Protein AF-E4QDR2-F1 (afdb_monomer)

Nearest PDB structures (foldseek):
  9br7-assembly1_A  TM=3.757E-01  e=4.657E+00  Homo sapiens
  1aih-assembly2_C  TM=3.041E-01  e=6.072E+00  Hpunavirus HP1

Foldseek 3Di:
DDPPPPPPPDFAWDKDADPVVRDIDIDGLVCLLVDQFDADPPPRHTDDNVVSVVSNVVSVVVVVVQVVQVVVPPPVDGDDDHPDDDPPDDDDPDDDPDDDDPPPDDD

Mean predicted aligned error: 12.82 Å

Secondary structure (DSSP, 8-state):
------TTTT--EEEEE-TTT--EEEEEGGGGGG-S--B-TTT-PBPPHHHHHHHHHHHHHHHHHHHHHHHHGGGS----------SS----S---TT---------

Radius of gyration: 18.62 Å; Cα contacts (8 Å, |Δi|>4): 71; chains: 1; bounding box: 35×29×58 Å

Sequence (107 aa):
MSNNLDPDIFKTYIRFNCFVCDQSFNVELKNLPHKDSLSCPNCGQPMDNKAFQNIKDAAKLINEAIELLDKGNEYDKGWNFYLHWDKANPLPKKPDPYRIFYEKSLD

Organism: Caldicellulosiruptor hydrothermalis (strain DSM 18901 / VKM B-2411 / 108) (NCBI:txid632292)

Solvent-accessible surface area (backbone atoms only — not comparable to full-atom values): 7315 Å² total; per-residue (Å²): 131,82,82,78,72,65,92,71,81,77,80,55,62,48,78,46,74,38,89,88,77,74,48,70,49,76,43,53,39,86,55,44,65,78,50,94,74,56,52,41,90,86,78,59,54,69,57,58,67,69,63,50,49,54,53,26,54,50,37,46,55,51,51,54,50,51,56,52,34,62,68,48,43,85,69,87,72,58,73,83,85,76,88,80,86,69,95,85,66,80,77,80,90,69,88,76,94,75,81,78,81,81,84,74,80,84,130

pLDDT: mean 71.08, std 22.03, range [35.16, 97.06]

Structure (mmCIF, N/CA/C/O backbone):
data_AF-E4QDR2-F1
#
_entry.id   AF-E4QDR2-F1
#
loop_
_atom_site.group_PDB
_atom_site.id
_atom_site.type_symbol
_atom_site.label_atom_id
_atom_site.label_alt_id
_atom_site.label_comp_id
_atom_site.label_asym_id
_atom_site.label_entity_id
_atom_site.label_seq_id
_atom_site.pdbx_PDB_ins_code
_atom_site.Cartn_x
_atom_site.Cartn_y
_atom_site.Cartn_z
_atom_site.occupancy
_atom_site.B_iso_or_equiv
_atom_site.auth_seq_id
_atom_site.auth_comp_id
_atom_site.auth_asym_id
_atom_site.auth_atom_id
_atom_site.pdbx_PDB_model_num
ATOM 1 N N . MET A 1 1 ? -2.821 6.215 -37.116 1.00 36.03 1 MET A N 1
ATOM 2 C CA . MET A 1 1 ? -3.898 5.917 -36.153 1.00 36.03 1 MET A CA 1
ATOM 3 C C . MET A 1 1 ? -3.231 5.804 -34.799 1.00 36.03 1 MET A C 1
ATOM 5 O O . MET A 1 1 ? -2.468 4.871 -34.597 1.00 36.03 1 MET A O 1
ATOM 9 N N . SER A 1 2 ? -3.373 6.828 -33.959 1.00 35.16 2 SER A N 1
ATOM 10 C CA . SER A 1 2 ? -2.774 6.841 -32.625 1.00 35.16 2 SER A CA 1
ATOM 11 C C . SE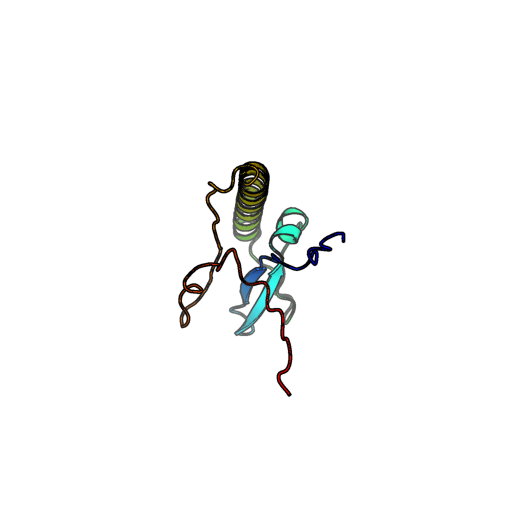R A 1 2 ? -3.484 5.795 -31.775 1.00 35.16 2 SER A C 1
ATOM 13 O O . SER A 1 2 ? -4.689 5.905 -31.556 1.00 35.16 2 SER A O 1
ATOM 15 N N . ASN A 1 3 ? -2.753 4.769 -31.346 1.00 36.09 3 ASN A N 1
ATOM 16 C CA . ASN A 1 3 ? -3.227 3.833 -30.338 1.00 36.09 3 ASN A CA 1
ATOM 17 C C . ASN A 1 3 ? -3.362 4.617 -29.030 1.00 36.09 3 ASN A C 1
ATOM 19 O O . ASN A 1 3 ? -2.390 4.786 -28.299 1.00 36.09 3 ASN A O 1
ATOM 23 N N . ASN A 1 4 ? -4.556 5.152 -28.776 1.00 37.47 4 ASN A N 1
ATOM 24 C CA . ASN A 1 4 ? -4.938 5.637 -27.458 1.00 37.47 4 ASN A CA 1
ATOM 25 C C . ASN A 1 4 ? -5.060 4.406 -26.559 1.00 37.47 4 ASN A C 1
ATOM 27 O O . ASN A 1 4 ? -6.134 3.824 -26.432 1.00 37.47 4 ASN A O 1
ATOM 31 N N . LEU A 1 5 ? -3.925 3.968 -26.014 1.00 39.94 5 LEU A N 1
ATOM 32 C CA . LEU A 1 5 ? -3.901 3.061 -24.879 1.00 39.94 5 LEU A CA 1
ATOM 33 C C . LEU A 1 5 ? -4.662 3.759 -23.754 1.00 39.94 5 LEU A C 1
ATOM 35 O O . LEU A 1 5 ? -4.296 4.857 -23.334 1.00 39.94 5 LEU A O 1
ATOM 39 N N . ASP A 1 6 ? -5.767 3.148 -23.348 1.00 37.34 6 ASP A N 1
ATOM 40 C CA . ASP A 1 6 ? -6.601 3.616 -22.254 1.00 37.34 6 ASP A CA 1
ATOM 41 C C . ASP A 1 6 ? -5.717 3.763 -20.995 1.00 37.34 6 ASP A C 1
ATOM 43 O O . ASP A 1 6 ? -5.064 2.791 -20.597 1.00 37.34 6 ASP A O 1
ATOM 47 N N . PRO A 1 7 ? -5.612 4.952 -20.375 1.00 46.06 7 PRO A N 1
ATOM 48 C CA . PRO A 1 7 ? -4.741 5.175 -19.216 1.00 46.06 7 PRO A CA 1
ATOM 49 C C . PRO A 1 7 ? -5.117 4.331 -17.983 1.00 46.06 7 PRO A C 1
ATOM 51 O O . PRO A 1 7 ? -4.386 4.326 -16.993 1.00 46.06 7 PRO A O 1
ATOM 54 N N . ASP A 1 8 ? -6.231 3.597 -18.038 1.00 44.97 8 ASP A N 1
ATOM 55 C CA . ASP A 1 8 ? -6.732 2.736 -16.969 1.00 44.97 8 ASP A CA 1
ATOM 56 C C . ASP A 1 8 ? -6.157 1.303 -16.951 1.00 44.97 8 ASP A C 1
ATOM 58 O O . ASP A 1 8 ? -6.483 0.536 -16.042 1.00 44.97 8 ASP A O 1
ATOM 62 N N . ILE A 1 9 ? -5.279 0.928 -17.891 1.00 48.00 9 ILE A N 1
ATOM 63 C CA . ILE A 1 9 ? -4.882 -0.479 -18.111 1.00 48.00 9 ILE A CA 1
ATOM 64 C C . ILE A 1 9 ? -4.115 -1.127 -16.932 1.00 48.00 9 ILE A C 1
ATOM 66 O O . ILE A 1 9 ? -4.142 -2.351 -16.812 1.00 48.00 9 ILE A O 1
ATOM 70 N N . PHE A 1 10 ? -3.534 -0.376 -15.986 1.00 55.19 10 PHE A N 1
ATOM 71 C CA . PHE A 1 10 ? -2.867 -0.976 -14.813 1.00 55.19 10 PHE A CA 1
ATOM 72 C C . PHE A 1 10 ? -3.110 -0.223 -13.497 1.00 55.19 10 PHE A C 1
ATOM 74 O O . PHE A 1 10 ? -2.181 0.236 -12.830 1.00 55.19 10 PHE A O 1
ATOM 81 N N . LYS A 1 11 ? -4.371 -0.117 -13.063 1.00 68.12 11 LYS A N 1
ATOM 82 C CA . LYS A 1 11 ? -4.660 0.307 -11.682 1.00 68.12 11 LYS A CA 1
ATOM 83 C C . LYS A 1 11 ? -4.362 -0.828 -10.698 1.00 68.12 11 LYS A C 1
ATOM 85 O O . LYS A 1 11 ? -5.109 -1.799 -10.599 1.00 68.12 11 LYS A O 1
ATOM 90 N N . THR A 1 12 ? -3.275 -0.684 -9.941 1.00 77.38 12 THR A N 1
ATOM 91 C CA . THR A 1 12 ? -2.913 -1.605 -8.852 1.00 77.38 12 THR A CA 1
ATOM 92 C C . THR A 1 12 ? -3.572 -1.167 -7.546 1.00 77.38 12 THR A C 1
ATOM 94 O O . THR A 1 12 ? -3.456 -0.010 -7.140 1.00 77.38 12 THR A O 1
ATOM 97 N N . TYR A 1 13 ? -4.239 -2.094 -6.857 1.00 83.50 13 TYR A N 1
ATOM 98 C CA . TYR A 1 13 ? -4.934 -1.839 -5.593 1.00 83.50 13 TYR A CA 1
ATOM 99 C C . TYR A 1 13 ? -4.378 -2.704 -4.460 1.00 83.50 13 TYR A C 1
ATOM 101 O O . TYR A 1 13 ? -4.096 -3.883 -4.654 1.00 83.50 13 TYR A O 1
ATOM 109 N N . ILE A 1 14 ? -4.297 -2.136 -3.255 1.00 86.38 14 ILE A N 1
ATOM 110 C CA . ILE A 1 14 ? -4.100 -2.884 -2.010 1.00 86.38 14 ILE A CA 1
ATOM 111 C C . ILE A 1 14 ? -5.452 -3.047 -1.316 1.00 86.38 14 ILE A C 1
ATOM 113 O O . ILE A 1 14 ? -6.162 -2.064 -1.082 1.00 86.38 14 ILE A O 1
ATOM 117 N N . ARG A 1 15 ? -5.793 -4.290 -0.963 1.00 87.44 15 ARG A N 1
ATOM 118 C CA . ARG A 1 15 ? -6.992 -4.622 -0.189 1.00 87.44 15 ARG A CA 1
ATOM 119 C C . ARG A 1 15 ? -6.681 -4.637 1.303 1.00 87.44 15 ARG A C 1
ATOM 121 O O . ARG A 1 15 ? -5.773 -5.331 1.749 1.00 87.44 15 ARG A O 1
ATOM 128 N N . PHE A 1 16 ? -7.496 -3.931 2.074 1.00 88.25 16 PHE A N 1
ATOM 129 C CA . PHE A 1 16 ? -7.455 -3.897 3.530 1.00 88.25 16 PHE A CA 1
ATOM 130 C C . PHE A 1 16 ? -8.695 -4.578 4.100 1.00 88.25 16 PHE A C 1
ATOM 132 O O . PHE A 1 16 ? -9.788 -4.433 3.554 1.00 88.25 16 PHE A O 1
ATOM 139 N N . ASN A 1 17 ? -8.530 -5.290 5.215 1.00 91.62 17 ASN A N 1
ATOM 140 C CA . ASN A 1 17 ? -9.627 -5.877 5.982 1.00 91.62 17 ASN A CA 1
ATOM 141 C C . ASN A 1 17 ? -9.644 -5.240 7.371 1.00 91.62 17 ASN A C 1
ATOM 143 O O . ASN A 1 17 ? -8.623 -5.243 8.060 1.00 91.62 17 ASN A O 1
ATOM 147 N N . CYS A 1 18 ? -10.781 -4.679 7.776 1.00 87.25 18 CYS A N 1
ATOM 148 C CA . CYS A 1 18 ? -10.942 -4.125 9.113 1.00 87.25 18 CYS A CA 1
ATOM 149 C C . CYS A 1 18 ? -11.514 -5.187 10.052 1.00 87.25 18 CYS A C 1
ATOM 151 O O . CYS A 1 18 ? -12.646 -5.609 9.864 1.00 87.25 18 CYS A O 1
ATOM 153 N N . PHE A 1 19 ? -10.775 -5.560 11.096 1.00 88.00 19 PHE A N 1
ATOM 154 C CA . PHE A 1 19 ? -11.231 -6.539 12.095 1.00 88.00 19 PHE A CA 1
ATOM 155 C C . PHE A 1 19 ? -12.285 -6.002 13.077 1.00 88.00 19 PHE A C 1
ATOM 157 O O . PHE A 1 19 ? -12.792 -6.756 13.896 1.00 88.00 19 PHE A O 1
ATOM 164 N N . VAL A 1 20 ? -12.587 -4.699 13.044 1.00 91.12 20 VAL A N 1
ATOM 165 C CA . VAL A 1 20 ? -13.597 -4.096 13.933 1.00 91.12 20 VAL A CA 1
ATOM 166 C C . VAL A 1 20 ? -15.000 -4.198 13.339 1.00 91.12 20 VAL A C 1
ATOM 168 O O . VAL A 1 20 ? -15.956 -4.415 14.072 1.00 91.12 20 VAL A O 1
ATOM 171 N N . CYS A 1 21 ? -15.138 -4.021 12.023 1.00 90.81 21 CYS A N 1
ATOM 172 C CA . CYS A 1 21 ? -16.436 -4.053 11.337 1.00 90.81 21 CYS A CA 1
ATOM 173 C C . CYS A 1 21 ? -16.546 -5.155 10.274 1.00 90.81 21 CYS A C 1
ATOM 175 O O . CYS A 1 21 ? -17.538 -5.200 9.548 1.00 90.81 21 CYS A O 1
ATOM 177 N N . ASP A 1 22 ? -15.513 -5.992 10.143 1.00 89.62 22 ASP A N 1
ATOM 178 C CA . ASP A 1 22 ? -15.383 -7.086 9.172 1.00 89.62 22 ASP A CA 1
ATOM 179 C C . ASP A 1 22 ? -15.555 -6.685 7.699 1.00 89.62 22 ASP A C 1
ATOM 181 O O . ASP A 1 22 ? -15.720 -7.526 6.816 1.00 89.62 22 ASP A O 1
ATOM 185 N N . GLN A 1 23 ? -15.467 -5.388 7.400 1.00 86.00 23 GLN A N 1
ATOM 186 C CA . GLN A 1 23 ? -15.539 -4.881 6.036 1.00 86.00 23 GLN A CA 1
ATOM 187 C C . GLN A 1 23 ? -14.153 -4.810 5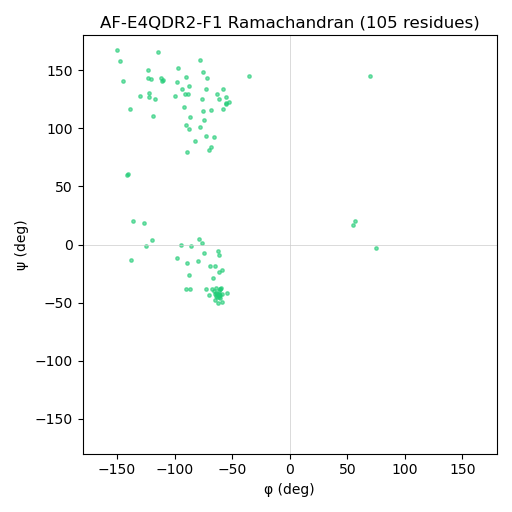.390 1.00 86.00 23 GLN A C 1
ATOM 189 O O . GLN A 1 23 ? -13.156 -4.430 6.018 1.00 86.00 23 GLN A O 1
ATOM 194 N N . SER A 1 24 ? -14.110 -5.102 4.091 1.00 89.50 24 SER A N 1
ATOM 195 C CA . SER A 1 24 ? -12.939 -4.871 3.246 1.00 89.50 24 SER A CA 1
ATOM 196 C C . SER A 1 24 ? -13.059 -3.560 2.475 1.00 89.50 24 SER A C 1
ATOM 198 O O . SER A 1 24 ? -14.155 -3.143 2.110 1.00 89.50 24 SER A O 1
ATOM 200 N N . PHE A 1 25 ? -11.926 -2.950 2.145 1.00 88.50 25 PHE A N 1
ATOM 201 C CA . PHE A 1 25 ? -11.869 -1.832 1.205 1.00 88.50 25 PHE A CA 1
ATOM 2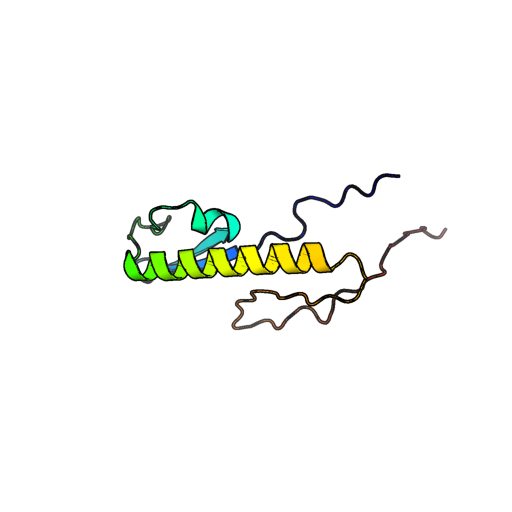02 C C . PHE A 1 25 ? -10.552 -1.842 0.426 1.00 88.50 25 PHE A C 1
ATOM 204 O O . PHE A 1 25 ? -9.564 -2.427 0.868 1.00 88.50 25 PHE A O 1
ATOM 211 N N . ASN A 1 26 ? -10.544 -1.197 -0.739 1.00 88.31 26 ASN A N 1
ATOM 212 C CA . ASN A 1 26 ? -9.375 -1.113 -1.607 1.00 88.31 26 ASN A CA 1
ATOM 213 C C . ASN A 1 26 ? -8.829 0.313 -1.617 1.00 88.31 26 ASN A C 1
ATOM 215 O O . ASN A 1 26 ? -9.593 1.277 -1.653 1.00 88.31 26 ASN A O 1
ATOM 219 N N . VAL A 1 27 ? -7.507 0.444 -1.634 1.00 89.12 27 VAL A N 1
ATOM 220 C CA . VAL A 1 27 ? -6.822 1.715 -1.879 1.00 89.12 27 VAL A CA 1
ATOM 221 C C . VAL A 1 27 ? -5.910 1.524 -3.075 1.00 89.12 27 VAL A C 1
ATOM 223 O O . VAL A 1 27 ? -5.156 0.557 -3.138 1.00 89.12 27 VAL A O 1
ATOM 226 N N . GLU A 1 28 ? -5.989 2.436 -4.036 1.00 87.81 28 GLU A N 1
ATOM 227 C CA . GLU A 1 28 ? -5.070 2.434 -5.168 1.00 87.81 28 GLU A CA 1
ATOM 228 C C . GLU A 1 28 ? -3.638 2.659 -4.665 1.00 87.81 28 GLU A C 1
ATOM 230 O O . GLU A 1 28 ? -3.375 3.591 -3.898 1.00 87.81 28 GLU A O 1
ATOM 235 N N . LEU A 1 29 ? -2.719 1.796 -5.092 1.00 87.62 29 LEU A N 1
ATOM 236 C CA . LEU A 1 29 ? -1.338 1.743 -4.623 1.00 87.62 29 LEU A CA 1
ATOM 237 C C . LEU A 1 29 ? -0.633 3.101 -4.753 1.00 87.62 29 LEU A C 1
ATOM 239 O O . LEU A 1 29 ? 0.036 3.544 -3.820 1.00 87.62 29 LEU A O 1
ATOM 243 N N . LYS A 1 30 ? -0.848 3.798 -5.876 1.00 86.12 30 LYS A N 1
ATOM 244 C CA . LYS A 1 30 ? -0.252 5.113 -6.159 1.00 86.12 30 LYS A CA 1
ATOM 245 C C . LYS A 1 30 ? -0.659 6.198 -5.156 1.00 86.12 30 LYS A C 1
ATOM 247 O O . LYS A 1 30 ? 0.073 7.155 -4.955 1.00 86.12 30 LYS A O 1
ATOM 252 N N . ASN A 1 31 ? -1.803 6.037 -4.487 1.00 90.50 31 ASN A N 1
ATOM 253 C CA . ASN A 1 31 ? -2.328 7.032 -3.552 1.00 90.50 31 ASN A CA 1
ATOM 254 C C . ASN A 1 31 ? -1.819 6.823 -2.116 1.00 90.50 31 ASN A C 1
ATOM 256 O O . ASN A 1 31 ? -1.945 7.728 -1.292 1.00 90.50 31 ASN A O 1
ATOM 260 N N . LEU A 1 32 ? -1.261 5.650 -1.788 1.00 91.94 32 LEU A N 1
ATOM 261 C CA . LEU A 1 32 ? -0.776 5.345 -0.435 1.00 91.94 32 LEU A CA 1
ATOM 262 C C . LEU A 1 32 ? 0.400 6.238 0.006 1.00 91.94 32 LEU A C 1
ATOM 264 O O . LEU A 1 32 ? 0.327 6.766 1.117 1.00 91.94 32 LEU A O 1
ATOM 268 N N . PRO A 1 33 ? 1.429 6.503 -0.830 1.00 92.94 33 PRO A N 1
ATOM 269 C CA . PRO A 1 33 ? 2.524 7.414 -0.477 1.00 92.94 33 PRO A CA 1
ATOM 270 C C . PRO A 1 33 ? 2.092 8.850 -0.144 1.00 92.94 33 PRO A C 1
ATOM 272 O O . PRO A 1 33 ? 2.815 9.561 0.552 1.00 92.94 33 PRO A O 1
ATOM 275 N N . HIS A 1 34 ? 0.916 9.283 -0.599 1.00 92.12 34 HIS A N 1
ATOM 276 C CA . HIS A 1 34 ? 0.410 10.643 -0.388 1.00 92.12 34 HIS A CA 1
ATOM 277 C C . HIS A 1 34 ? -0.504 10.782 0.836 1.00 92.12 34 HIS A C 1
ATOM 279 O O . HIS A 1 34 ? -1.001 11.869 1.111 1.00 92.12 34 HIS A O 1
ATOM 285 N N . LYS A 1 35 ? -0.753 9.691 1.566 1.00 93.00 35 LYS A N 1
ATOM 286 C CA . LYS A 1 35 ? -1.592 9.694 2.766 1.00 93.00 35 LYS A CA 1
ATOM 287 C C . LYS A 1 35 ? -0.738 9.784 4.028 1.00 93.00 35 LYS A C 1
ATOM 289 O O . LYS A 1 35 ? 0.291 9.117 4.130 1.00 93.00 35 LYS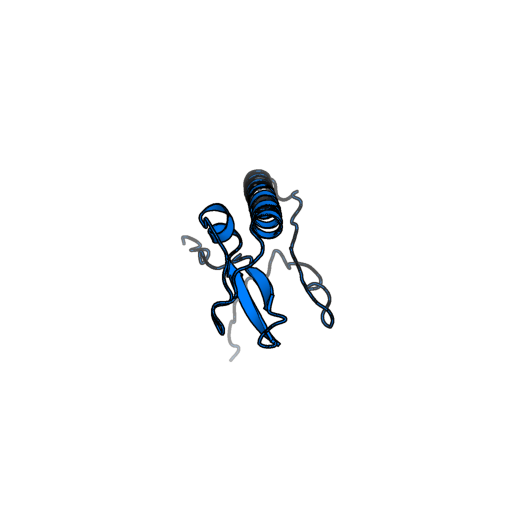 A O 1
ATOM 294 N N . ASP A 1 36 ? -1.196 10.563 5.003 1.00 93.69 36 ASP A N 1
ATOM 295 C CA . ASP A 1 36 ? -0.552 10.672 6.323 1.00 93.69 36 ASP A CA 1
ATOM 296 C C . ASP A 1 36 ? -1.053 9.612 7.307 1.00 93.69 36 ASP A C 1
ATOM 298 O O . ASP A 1 36 ? -0.338 9.208 8.217 1.00 93.69 36 ASP A O 1
ATOM 302 N N . SER A 1 37 ? -2.277 9.125 7.103 1.00 95.19 37 SER A N 1
ATOM 303 C CA . SER A 1 37 ? -2.891 8.071 7.907 1.00 95.19 37 SER A CA 1
ATOM 304 C C . SER A 1 37 ? -3.872 7.244 7.077 1.00 95.19 37 SER A C 1
ATOM 306 O O . SER A 1 37 ? -4.259 7.619 5.961 1.00 95.19 37 SER A O 1
ATOM 308 N N . LEU A 1 38 ? -4.289 6.110 7.638 1.00 95.06 38 LEU A N 1
ATOM 309 C CA . LEU A 1 38 ? -5.338 5.269 7.083 1.00 95.06 38 LEU A CA 1
ATOM 310 C C . LEU A 1 38 ? -6.359 4.937 8.167 1.00 95.06 38 LEU A C 1
ATOM 312 O O . LEU A 1 38 ? -6.005 4.408 9.216 1.00 95.06 38 LEU A O 1
ATOM 316 N N . SER A 1 39 ? -7.630 5.188 7.872 1.00 96.69 39 SER A N 1
ATOM 317 C CA . SER A 1 39 ? -8.758 4.777 8.708 1.00 96.69 39 SER A CA 1
ATOM 318 C C . SER A 1 39 ? -9.711 3.918 7.892 1.00 96.69 39 SER A C 1
ATOM 320 O O . SER A 1 39 ? -9.831 4.094 6.676 1.00 96.69 39 SER A O 1
ATOM 322 N N . CYS A 1 40 ? -10.404 2.990 8.552 1.00 94.12 40 CYS A N 1
ATOM 323 C CA . CYS A 1 40 ? -11.460 2.225 7.905 1.00 94.12 40 CYS A CA 1
ATOM 324 C C . CYS A 1 40 ? -12.565 3.184 7.424 1.00 94.12 40 CYS A C 1
ATOM 326 O O . CYS A 1 40 ? -13.120 3.911 8.250 1.00 94.12 40 CYS A O 1
ATOM 328 N N . PRO A 1 41 ? -12.948 3.167 6.136 1.00 95.62 41 PRO A N 1
ATOM 329 C CA . PRO A 1 41 ? -13.994 4.051 5.625 1.00 95.62 41 PRO A CA 1
ATOM 330 C C . PRO A 1 41 ? -15.390 3.690 6.156 1.00 95.62 41 PRO A C 1
ATOM 332 O O . PRO A 1 41 ? -16.290 4.517 6.101 1.00 95.62 41 PRO A O 1
ATOM 335 N N . ASN A 1 42 ? -15.569 2.469 6.676 1.00 95.25 42 ASN A N 1
ATOM 336 C CA . ASN A 1 42 ? -16.866 1.975 7.139 1.00 95.25 42 ASN A CA 1
ATOM 337 C C . ASN A 1 42 ? -17.137 2.280 8.620 1.00 95.25 42 ASN A C 1
ATOM 339 O O . ASN A 1 42 ? -18.270 2.572 8.978 1.00 95.25 42 ASN A O 1
ATOM 343 N N . CYS A 1 43 ? -16.123 2.200 9.490 1.00 95.62 43 CYS A N 1
ATOM 344 C CA . CYS A 1 43 ? -16.297 2.401 10.938 1.00 95.62 43 CYS A CA 1
ATOM 345 C C . CYS A 1 43 ? -15.386 3.479 11.545 1.00 95.62 43 CYS A C 1
ATOM 347 O O . CYS A 1 43 ? -15.447 3.718 12.746 1.00 95.62 43 CYS A O 1
ATOM 349 N N . GLY A 1 44 ? -14.514 4.107 10.751 1.00 97.06 44 GLY A N 1
ATOM 350 C CA . GLY A 1 44 ? -13.605 5.158 11.211 1.00 97.06 44 GLY A CA 1
ATOM 351 C C . GLY A 1 44 ? -12.409 4.673 12.033 1.00 97.06 44 GLY A C 1
ATOM 352 O O . GLY A 1 44 ? -11.556 5.492 12.365 1.00 97.06 44 GLY A O 1
ATOM 353 N N . GLN A 1 45 ? -12.305 3.370 12.327 1.00 96.81 45 GLN A N 1
ATOM 354 C CA . GLN A 1 45 ? -11.196 2.813 13.104 1.00 96.81 45 GLN A CA 1
ATOM 355 C C . GLN A 1 45 ? -9.845 3.177 12.459 1.00 96.81 45 GLN A C 1
ATOM 357 O O . GLN A 1 45 ? -9.613 2.786 11.307 1.00 96.81 45 GLN A O 1
ATOM 362 N N . PRO A 1 46 ? -8.946 3.882 13.173 1.00 96.69 46 PRO A N 1
ATOM 363 C CA . PRO A 1 46 ? -7.623 4.196 12.653 1.00 96.69 46 PRO A CA 1
ATOM 364 C C . PRO A 1 46 ? -6.740 2.945 12.613 1.00 96.69 46 PRO A C 1
ATOM 366 O O . PRO A 1 46 ? -6.796 2.090 13.503 1.00 96.69 46 PRO A O 1
ATOM 369 N N . MET A 1 47 ? -5.911 2.850 11.576 1.00 94.62 47 MET A N 1
ATOM 370 C CA . MET A 1 47 ? -4.800 1.906 11.512 1.00 94.62 47 MET A CA 1
ATOM 371 C C . MET A 1 47 ? -3.651 2.392 12.402 1.00 94.62 47 MET A C 1
ATOM 373 O O . MET A 1 47 ? -3.434 3.592 12.549 1.00 94.62 47 MET A O 1
ATOM 377 N N . ASP A 1 48 ? -2.892 1.454 12.969 1.00 95.25 48 ASP A N 1
ATOM 378 C CA . ASP A 1 48 ? -1.657 1.773 13.684 1.00 95.25 48 ASP A CA 1
ATOM 379 C C . ASP A 1 48 ? -0.657 2.520 12.782 1.00 95.25 48 ASP A C 1
ATOM 381 O O . ASP A 1 48 ? -0.392 2.109 11.649 1.00 95.25 48 ASP A O 1
ATOM 385 N N . ASN A 1 49 ? -0.069 3.600 13.302 1.00 93.31 49 ASN A N 1
ATOM 386 C CA . ASN A 1 49 ? 0.808 4.482 12.530 1.00 93.31 49 ASN A CA 1
ATOM 387 C C . ASN A 1 49 ? 2.080 3.776 12.051 1.00 93.31 49 ASN A C 1
ATOM 389 O O . ASN A 1 49 ? 2.534 4.023 10.935 1.00 93.31 49 ASN A O 1
ATOM 393 N N . LYS A 1 50 ? 2.659 2.886 12.866 1.00 94.75 50 LYS A N 1
ATOM 394 C CA . LYS A 1 50 ? 3.880 2.161 12.497 1.00 94.75 50 LYS A CA 1
ATOM 395 C C . LYS A 1 50 ? 3.584 1.141 11.400 1.00 94.75 50 LYS A C 1
ATOM 397 O O . LYS A 1 50 ? 4.338 1.041 10.433 1.00 94.75 50 LYS A O 1
ATOM 402 N N . ALA A 1 51 ? 2.474 0.416 11.524 1.00 91.75 51 ALA A N 1
ATOM 403 C CA . ALA A 1 51 ? 2.003 -0.491 10.484 1.00 91.75 51 ALA A CA 1
ATOM 404 C C . ALA A 1 5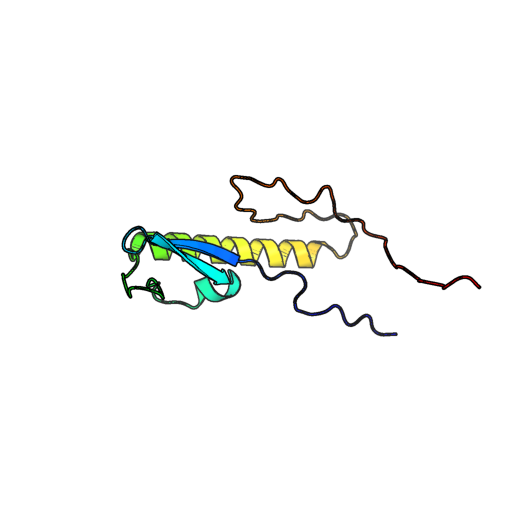1 ? 1.716 0.261 9.176 1.00 91.75 51 ALA A C 1
ATOM 406 O O . ALA A 1 51 ? 2.169 -0.165 8.113 1.00 91.75 51 ALA A O 1
ATOM 407 N N . PHE A 1 52 ? 1.025 1.402 9.252 1.00 95.06 52 PHE A N 1
ATOM 408 C CA . PHE A 1 52 ? 0.718 2.210 8.078 1.00 95.06 52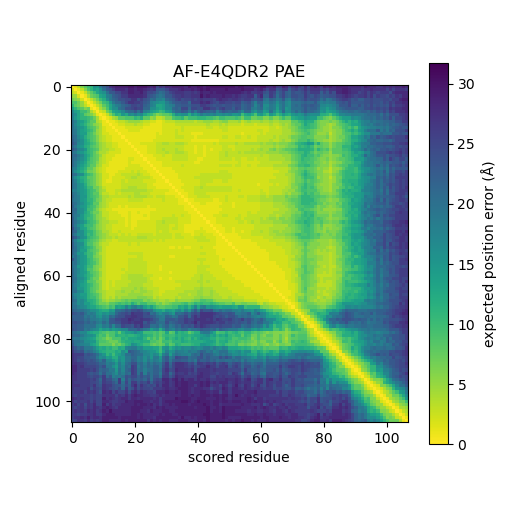 PHE A CA 1
ATOM 409 C C . PHE A 1 52 ? 1.981 2.763 7.403 1.00 95.06 52 PHE A C 1
ATOM 411 O O . PHE A 1 52 ? 2.094 2.676 6.181 1.00 95.06 52 PHE A O 1
ATOM 418 N N . GLN A 1 53 ? 2.961 3.246 8.173 1.00 95.81 53 GLN A N 1
ATOM 419 C CA . GLN A 1 53 ? 4.229 3.734 7.627 1.00 95.81 53 GLN A CA 1
ATOM 420 C C . GLN A 1 53 ? 4.983 2.637 6.860 1.00 95.81 53 GLN A C 1
ATOM 422 O O . GLN A 1 53 ? 5.419 2.873 5.738 1.00 95.81 53 GLN A O 1
ATOM 427 N N . ASN A 1 54 ? 5.051 1.413 7.392 1.00 95.50 54 ASN A N 1
ATOM 428 C CA . ASN A 1 54 ? 5.684 0.295 6.683 1.00 95.50 54 ASN A CA 1
ATOM 429 C C . ASN A 1 54 ? 4.978 -0.030 5.353 1.00 95.50 54 ASN A C 1
ATOM 431 O O . ASN A 1 54 ? 5.630 -0.316 4.350 1.00 95.50 54 ASN A O 1
ATOM 435 N N . ILE A 1 55 ? 3.641 0.017 5.332 1.00 93.12 55 ILE A N 1
ATOM 436 C CA . ILE A 1 55 ? 2.848 -0.205 4.112 1.00 93.12 55 ILE A CA 1
ATOM 437 C C . ILE A 1 55 ? 3.098 0.917 3.099 1.00 93.12 55 ILE A C 1
ATOM 439 O O . ILE A 1 55 ? 3.215 0.655 1.902 1.00 93.12 55 ILE A O 1
ATOM 443 N N . LYS A 1 56 ? 3.207 2.159 3.574 1.00 94.31 56 LYS A N 1
ATOM 444 C CA . LYS A 1 56 ? 3.511 3.340 2.764 1.00 94.31 56 LYS A CA 1
ATOM 445 C C . LYS A 1 56 ? 4.894 3.241 2.114 1.00 94.31 56 LYS A C 1
ATOM 447 O O . LYS A 1 56 ? 5.015 3.480 0.913 1.00 94.31 56 LYS A O 1
ATOM 452 N N . ASP A 1 57 ? 5.904 2.825 2.874 1.00 94.50 57 ASP A N 1
ATOM 453 C CA . ASP A 1 57 ? 7.269 2.631 2.375 1.00 94.50 57 ASP A CA 1
ATOM 454 C C . ASP A 1 57 ? 7.328 1.498 1.339 1.00 94.50 57 ASP A C 1
ATOM 456 O O . ASP A 1 57 ? 7.925 1.657 0.273 1.00 94.50 57 ASP A O 1
ATOM 460 N N . ALA A 1 58 ? 6.630 0.386 1.591 1.00 91.56 58 ALA A N 1
ATOM 461 C CA . ALA A 1 58 ? 6.503 -0.698 0.621 1.00 91.56 58 ALA A CA 1
ATOM 462 C C . ALA A 1 58 ? 5.817 -0.230 -0.672 1.00 91.56 58 ALA A C 1
ATOM 464 O O . ALA A 1 58 ? 6.308 -0.509 -1.764 1.00 91.56 58 ALA A O 1
ATOM 465 N N . ALA A 1 59 ? 4.716 0.521 -0.565 1.00 90.88 59 ALA A N 1
ATOM 466 C CA . ALA A 1 59 ? 4.002 1.051 -1.724 1.00 90.88 59 ALA A CA 1
ATOM 467 C C . ALA A 1 59 ? 4.891 1.958 -2.587 1.00 90.88 59 ALA A C 1
ATOM 469 O O . ALA A 1 59 ? 4.819 1.895 -3.813 1.00 90.88 59 ALA A O 1
ATOM 470 N N . LYS A 1 60 ? 5.765 2.757 -1.962 1.00 91.00 60 LYS A N 1
ATOM 471 C CA . LYS A 1 60 ? 6.747 3.582 -2.671 1.00 91.00 60 LYS A CA 1
ATOM 472 C C . LYS A 1 60 ? 7.734 2.726 -3.472 1.00 91.00 60 LYS A C 1
ATOM 474 O O . LYS A 1 60 ? 7.873 2.951 -4.669 1.00 91.00 60 LYS A O 1
ATOM 479 N N . LEU A 1 61 ? 8.342 1.717 -2.845 1.00 90.62 61 LEU A N 1
ATOM 480 C CA . LEU A 1 61 ? 9.286 0.811 -3.516 1.00 90.62 61 LEU A CA 1
ATOM 481 C C . LEU A 1 61 ? 8.637 0.046 -4.676 1.00 90.62 61 LEU A C 1
ATOM 483 O O . LEU A 1 61 ? 9.250 -0.152 -5.721 1.00 90.62 61 LEU A O 1
ATOM 487 N N 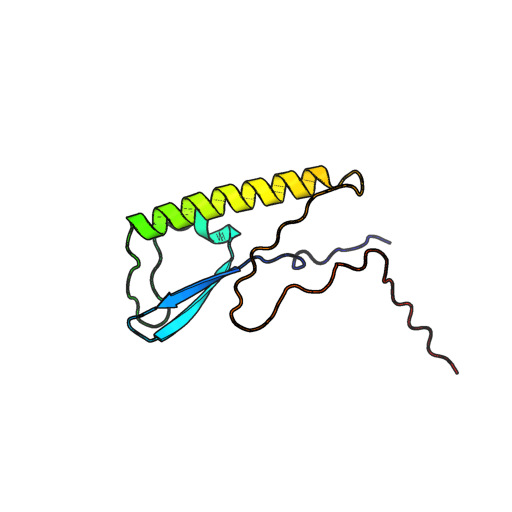. ILE A 1 62 ? 7.384 -0.370 -4.502 1.00 86.44 62 ILE A N 1
ATOM 488 C CA . ILE A 1 62 ? 6.613 -1.043 -5.547 1.00 86.44 62 ILE A CA 1
ATOM 489 C C . ILE A 1 62 ? 6.370 -0.095 -6.727 1.00 86.44 62 ILE A C 1
ATOM 491 O O . ILE A 1 62 ? 6.597 -0.493 -7.865 1.00 86.44 62 ILE A O 1
ATOM 495 N N . ASN A 1 63 ? 5.934 1.146 -6.482 1.00 83.38 63 ASN A N 1
ATOM 496 C CA . ASN A 1 63 ? 5.724 2.125 -7.554 1.00 83.38 63 ASN A CA 1
ATOM 497 C C . ASN A 1 63 ? 7.031 2.424 -8.306 1.00 83.38 63 ASN A C 1
ATOM 499 O O . ASN A 1 63 ? 7.037 2.419 -9.532 1.00 83.38 63 ASN A O 1
ATOM 503 N N . GLU A 1 64 ? 8.143 2.604 -7.588 1.00 85.62 64 GLU A N 1
ATOM 504 C CA . GLU A 1 64 ? 9.470 2.791 -8.192 1.00 85.62 64 GLU A CA 1
ATOM 505 C C . GLU A 1 64 ? 9.864 1.594 -9.072 1.00 85.62 64 GLU A C 1
ATOM 507 O O . GLU A 1 64 ? 10.357 1.773 -10.185 1.00 85.62 64 GLU A O 1
ATOM 512 N N . ALA A 1 65 ? 9.605 0.367 -8.612 1.00 83.31 65 ALA A N 1
ATOM 513 C CA . ALA A 1 65 ? 9.855 -0.833 -9.400 1.00 83.31 65 ALA A CA 1
ATOM 514 C C . ALA A 1 65 ? 8.984 -0.891 -10.666 1.00 83.31 65 ALA A C 1
ATOM 516 O O . ALA A 1 65 ? 9.502 -1.231 -11.726 1.00 83.31 65 ALA A O 1
ATOM 517 N N . ILE A 1 66 ? 7.694 -0.534 -10.583 1.00 79.00 66 ILE A N 1
ATOM 518 C CA . ILE A 1 66 ? 6.797 -0.464 -11.753 1.00 79.00 66 ILE A CA 1
ATOM 519 C C . ILE A 1 66 ? 7.355 0.527 -12.777 1.00 79.00 66 ILE A C 1
ATOM 521 O O . ILE A 1 66 ? 7.538 0.165 -13.935 1.00 79.00 66 ILE A O 1
ATOM 525 N N . GLU A 1 67 ? 7.720 1.738 -12.349 1.00 78.62 67 GLU A N 1
ATOM 526 C CA . GLU A 1 67 ? 8.271 2.756 -13.248 1.00 78.62 67 GLU A CA 1
ATOM 527 C C . GLU A 1 67 ? 9.576 2.316 -13.928 1.00 78.62 67 GLU A C 1
ATOM 529 O O . GLU A 1 67 ? 9.811 2.639 -15.094 1.00 78.62 67 GLU A O 1
ATOM 534 N N . LEU A 1 68 ? 10.452 1.608 -13.208 1.00 79.12 68 LEU A N 1
ATOM 535 C CA . LEU A 1 68 ? 11.703 1.090 -13.766 1.00 79.12 68 LEU A CA 1
ATOM 536 C C . LEU A 1 68 ? 11.456 -0.007 -14.805 1.00 79.12 68 LEU A C 1
ATOM 538 O O . LEU A 1 68 ? 12.156 -0.057 -15.817 1.00 79.12 68 LEU A O 1
ATOM 542 N N . LEU A 1 69 ? 10.468 -0.870 -14.571 1.00 74.62 69 LEU A N 1
ATOM 543 C CA . LEU A 1 69 ? 10.109 -1.941 -15.497 1.00 74.62 69 LEU A CA 1
ATOM 544 C C . LEU A 1 69 ? 9.393 -1.402 -16.739 1.00 74.62 69 LEU A C 1
ATOM 546 O O . LEU A 1 69 ? 9.717 -1.828 -17.845 1.00 74.62 69 LEU A O 1
ATOM 550 N N . ASP A 1 70 ? 8.526 -0.400 -16.584 1.00 70.31 70 ASP A N 1
ATOM 551 C CA . ASP A 1 70 ? 7.891 0.291 -17.711 1.00 70.31 70 ASP A CA 1
ATOM 552 C C . ASP A 1 70 ? 8.932 0.973 -18.608 1.00 70.31 70 ASP A C 1
ATOM 554 O O . ASP A 1 70 ? 8.882 0.839 -19.830 1.00 70.31 70 ASP A O 1
ATOM 558 N N . LYS A 1 71 ? 9.937 1.636 -18.016 1.00 64.81 71 LYS A N 1
ATOM 559 C CA . LYS A 1 71 ? 11.063 2.232 -18.762 1.00 64.81 71 LYS A CA 1
ATOM 560 C C . LYS A 1 71 ? 11.963 1.178 -19.421 1.00 64.81 71 LYS A C 1
ATOM 562 O O . LYS A 1 71 ? 12.580 1.460 -20.442 1.00 64.81 71 LYS A O 1
ATOM 567 N N . GLY A 1 72 ? 12.051 -0.026 -18.852 1.00 56.56 72 GLY A N 1
ATOM 568 C CA . GLY A 1 72 ? 12.833 -1.145 -19.392 1.00 56.56 72 GLY A CA 1
ATOM 569 C C . GLY A 1 72 ? 12.154 -1.911 -20.536 1.00 56.56 72 GLY A C 1
ATOM 570 O O . GLY A 1 72 ? 12.824 -2.660 -21.248 1.00 56.56 72 GLY A O 1
ATOM 571 N N . ASN A 1 73 ? 10.849 -1.714 -20.745 1.00 52.81 73 ASN A N 1
ATOM 572 C CA . ASN A 1 73 ? 10.052 -2.412 -21.760 1.00 52.81 73 ASN A CA 1
ATOM 573 C C . ASN A 1 73 ? 10.220 -1.867 -23.193 1.00 52.81 73 ASN A C 1
ATOM 575 O O . ASN A 1 73 ? 9.600 -2.388 -24.117 1.00 52.81 73 ASN A O 1
ATOM 579 N N . GLU A 1 74 ? 11.119 -0.903 -23.417 1.00 50.78 74 GLU A N 1
ATOM 580 C CA . GLU A 1 74 ? 11.468 -0.379 -24.751 1.00 50.78 74 GLU A CA 1
ATOM 581 C C . GLU A 1 74 ? 12.064 -1.448 -25.705 1.00 50.78 74 GLU A C 1
ATOM 583 O O . GLU A 1 74 ? 12.202 -1.201 -26.901 1.00 50.78 74 GLU A O 1
ATOM 588 N N . TYR A 1 75 ? 12.384 -2.654 -25.207 1.00 48.72 75 TYR A N 1
ATOM 589 C CA . TYR A 1 75 ? 13.080 -3.715 -25.955 1.00 48.72 75 TYR A CA 1
ATOM 590 C C . TYR A 1 75 ? 12.393 -5.095 -25.970 1.00 48.72 75 TYR A C 1
ATOM 592 O O . TYR A 1 75 ? 13.058 -6.091 -26.262 1.00 48.72 75 TYR A O 1
ATOM 600 N N . ASP A 1 76 ? 11.091 -5.188 -25.667 1.00 51.84 76 ASP A N 1
ATOM 601 C CA . ASP A 1 76 ? 10.294 -6.435 -25.793 1.00 51.84 76 ASP A CA 1
ATOM 602 C C . ASP A 1 76 ? 10.864 -7.637 -24.982 1.00 51.84 76 ASP A C 1
ATOM 604 O O . ASP A 1 76 ? 10.602 -8.813 -25.245 1.00 51.84 76 ASP A O 1
ATOM 608 N N . LYS A 1 77 ? 11.699 -7.329 -23.978 1.00 51.97 77 LYS A N 1
ATOM 609 C CA . LYS A 1 77 ? 12.433 -8.262 -23.105 1.00 51.97 77 LYS A CA 1
ATOM 610 C C . LYS A 1 77 ? 12.463 -7.735 -21.667 1.00 51.97 77 LYS A C 1
ATOM 612 O O . LYS A 1 77 ? 13.533 -7.473 -21.121 1.00 51.97 77 LYS A O 1
ATOM 617 N N . GLY A 1 78 ? 11.296 -7.539 -21.064 1.00 59.31 78 GLY A N 1
ATOM 618 C CA . GLY A 1 78 ? 11.184 -7.040 -19.693 1.00 59.31 78 GLY A CA 1
ATOM 619 C C . GLY A 1 78 ? 10.585 -8.040 -18.711 1.00 59.31 78 GLY A C 1
ATOM 620 O O . GLY A 1 78 ? 10.005 -9.061 -19.085 1.00 59.31 78 GLY A O 1
ATOM 621 N N . TRP A 1 79 ? 10.741 -7.728 -17.427 1.00 62.41 79 TRP A N 1
ATOM 622 C CA . TRP A 1 79 ? 10.035 -8.398 -16.341 1.00 62.41 79 TRP A CA 1
ATOM 623 C C . TRP A 1 79 ? 8.775 -7.602 -16.021 1.00 62.41 79 TRP A C 1
ATOM 625 O O . TRP A 1 79 ? 8.845 -6.394 -15.843 1.00 62.41 79 TRP A O 1
ATOM 635 N N . ASN A 1 80 ? 7.644 -8.282 -15.877 1.00 59.19 80 ASN A N 1
ATOM 636 C CA . ASN A 1 80 ? 6.449 -7.696 -15.279 1.00 59.19 80 ASN A CA 1
ATOM 637 C C . ASN A 1 80 ? 6.221 -8.368 -13.927 1.00 59.19 80 ASN A C 1
ATOM 639 O O . ASN A 1 80 ? 6.403 -9.583 -13.801 1.00 59.19 80 ASN A O 1
ATOM 643 N N . PHE A 1 81 ? 5.804 -7.603 -12.921 1.00 65.56 81 PHE A N 1
ATOM 644 C CA . PHE A 1 81 ? 5.350 -8.165 -11.654 1.00 65.56 81 PHE A CA 1
ATOM 645 C C . PHE A 1 81 ? 3.932 -7.696 -11.359 1.00 65.56 81 PHE A C 1
ATOM 647 O O . PHE A 1 81 ? 3.554 -6.565 -11.651 1.00 65.56 81 PHE A O 1
ATOM 654 N N . TYR A 1 82 ? 3.143 -8.592 -10.779 1.00 62.34 82 TYR A N 1
ATOM 655 C CA . TYR A 1 82 ? 1.761 -8.328 -10.415 1.00 62.34 82 TYR A CA 1
ATOM 656 C C . TYR A 1 82 ? 1.618 -8.568 -8.920 1.00 62.34 82 TYR A C 1
ATOM 658 O O . TYR A 1 82 ? 1.961 -9.643 -8.423 1.00 62.34 82 TYR A O 1
ATOM 666 N N . LEU A 1 83 ? 1.090 -7.583 -8.200 1.00 66.44 83 LEU A N 1
ATOM 667 C CA . LEU A 1 83 ? 0.666 -7.779 -6.820 1.00 66.44 83 LEU A CA 1
ATOM 668 C C . LEU A 1 83 ? -0.728 -8.397 -6.834 1.00 66.44 83 LEU A C 1
ATOM 670 O O . LEU A 1 83 ? -1.738 -7.699 -6.862 1.00 66.44 83 LEU A O 1
ATOM 674 N N . HIS A 1 84 ? -0.770 -9.725 -6.870 1.00 58.97 84 HIS A N 1
ATOM 675 C CA . HIS A 1 84 ? -2.007 -10.472 -6.692 1.00 58.97 84 HIS A CA 1
ATOM 676 C C . HIS A 1 84 ? -2.235 -10.719 -5.195 1.00 58.97 84 HIS A C 1
ATOM 678 O O . HIS A 1 84 ? -1.322 -11.108 -4.467 1.00 58.97 84 HIS A O 1
ATOM 684 N N . TRP A 1 85 ? -3.471 -10.525 -4.745 1.00 44.94 85 TRP A N 1
ATOM 685 C CA . TRP A 1 85 ? -3.952 -11.104 -3.498 1.00 44.94 85 TRP A CA 1
ATOM 686 C C . TRP A 1 85 ? -5.114 -12.022 -3.836 1.00 44.94 85 TRP A C 1
ATOM 688 O O . TRP A 1 85 ? -6.178 -11.542 -4.2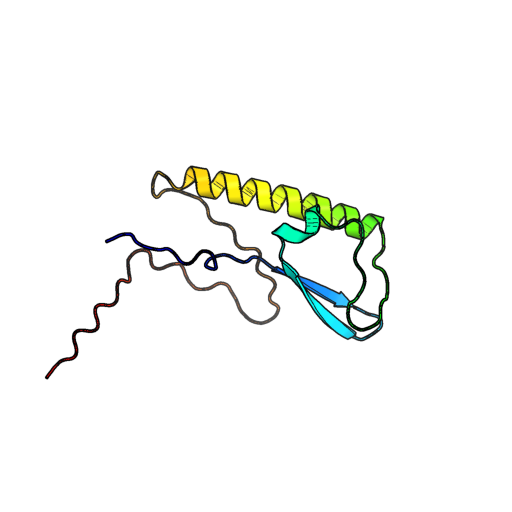27 1.00 44.94 85 TRP A O 1
ATOM 698 N N . ASP A 1 86 ? -4.928 -13.333 -3.689 1.00 47.12 86 ASP A N 1
ATOM 699 C CA . ASP A 1 86 ? -6.035 -14.270 -3.822 1.00 47.12 86 ASP A CA 1
ATOM 700 C C . ASP A 1 86 ? -5.927 -15.471 -2.878 1.00 47.12 86 ASP A C 1
ATOM 702 O O . ASP A 1 86 ? -4.852 -16.031 -2.676 1.00 47.12 86 ASP A O 1
ATOM 706 N N . LYS A 1 87 ? -7.077 -15.876 -2.329 1.00 46.78 87 LYS A N 1
ATOM 707 C CA . LYS A 1 87 ? -7.276 -17.158 -1.637 1.00 46.78 87 LYS A CA 1
ATOM 708 C C . LYS A 1 87 ? -7.912 -18.227 -2.552 1.00 46.78 87 LYS A C 1
ATOM 710 O O . LYS A 1 87 ? -7.948 -19.383 -2.149 1.00 46.78 87 LYS A O 1
ATOM 715 N N . ALA A 1 88 ? -8.424 -17.868 -3.735 1.00 43.78 88 ALA A N 1
ATOM 716 C CA . ALA A 1 88 ? -9.284 -18.687 -4.597 1.00 43.78 88 ALA A CA 1
ATOM 717 C C . ALA A 1 88 ? -8.976 -18.653 -6.117 1.00 43.78 88 ALA A C 1
ATOM 719 O O . ALA A 1 88 ? -9.491 -19.514 -6.826 1.00 43.78 88 ALA A O 1
ATOM 720 N N . ASN A 1 89 ? -8.161 -17.732 -6.644 1.00 47.38 89 ASN A N 1
ATOM 721 C CA . ASN A 1 89 ? -7.926 -17.600 -8.093 1.00 47.38 89 ASN A CA 1
ATOM 722 C C . ASN A 1 89 ? -6.433 -17.338 -8.431 1.00 47.38 89 ASN A C 1
ATOM 724 O O . ASN A 1 89 ? -5.861 -16.326 -8.022 1.00 47.38 89 ASN A O 1
ATOM 728 N N . PRO A 1 90 ? -5.753 -18.248 -9.156 1.00 47.94 90 PRO A N 1
ATOM 729 C CA . PRO A 1 90 ? -4.372 -18.051 -9.589 1.00 47.94 90 PRO A CA 1
ATOM 730 C C . PRO A 1 90 ? -4.291 -17.108 -10.804 1.00 47.94 90 PRO A C 1
ATOM 732 O O . PRO A 1 90 ? -5.264 -16.941 -11.535 1.00 47.94 90 PRO A O 1
ATOM 735 N N . LEU A 1 91 ? -3.108 -16.514 -11.010 1.00 47.00 91 LEU A N 1
ATOM 736 C CA . LEU A 1 91 ? -2.754 -15.568 -12.083 1.00 47.00 91 LEU A CA 1
ATOM 737 C C . LEU A 1 91 ? -3.432 -15.859 -13.443 1.00 47.00 91 LEU A C 1
ATOM 739 O O . LEU A 1 91 ? -3.525 -17.029 -13.836 1.00 47.00 91 LEU A O 1
ATOM 743 N N . PRO A 1 92 ? -3.794 -14.825 -14.235 1.00 50.69 92 PRO A N 1
ATOM 744 C CA . PRO A 1 92 ? -4.129 -15.034 -15.639 1.00 50.69 92 PRO A CA 1
ATOM 745 C C . PRO A 1 92 ? -2.953 -15.735 -16.333 1.00 50.69 92 PRO A C 1
ATOM 747 O O . PRO A 1 92 ? -1.797 -15.318 -16.219 1.00 50.69 92 PRO A O 1
ATOM 750 N N . LYS A 1 93 ? -3.243 -16.853 -17.010 1.00 48.75 93 LYS A N 1
ATOM 751 C CA . LYS A 1 93 ? -2.250 -17.698 -17.688 1.00 48.75 93 LYS A CA 1
ATOM 752 C C . LYS A 1 93 ? -1.689 -16.958 -18.916 1.00 48.75 93 LYS A C 1
ATOM 754 O O . LYS A 1 93 ? -2.094 -17.241 -20.033 1.00 48.75 93 LYS A O 1
ATOM 759 N N . LYS A 1 94 ? -0.725 -16.065 -18.667 1.00 45.62 94 LYS A N 1
ATOM 760 C CA . LYS A 1 94 ? 0.047 -15.216 -19.600 1.00 45.62 94 LYS A CA 1
ATOM 761 C C . LYS A 1 94 ? -0.724 -14.072 -20.289 1.00 45.62 94 LYS A C 1
ATOM 763 O O . LYS A 1 94 ? -1.885 -14.244 -20.648 1.00 45.62 94 LYS A O 1
ATOM 768 N N . PRO A 1 95 ? -0.061 -12.924 -20.530 1.00 44.88 95 PRO A N 1
ATOM 769 C CA . PRO A 1 95 ? -0.532 -11.942 -21.500 1.00 44.88 95 PRO A CA 1
ATOM 770 C C . PRO A 1 95 ? -0.310 -12.488 -22.920 1.00 44.88 95 PRO A C 1
ATOM 772 O O . PRO A 1 95 ? 0.760 -13.026 -23.205 1.00 44.88 95 PRO A O 1
ATOM 775 N N . ASP A 1 96 ? -1.316 -12.385 -23.790 1.00 42.97 96 ASP A N 1
ATOM 776 C CA . ASP A 1 96 ? -1.177 -12.631 -25.231 1.00 42.97 96 ASP A CA 1
ATOM 777 C C . ASP A 1 96 ? -0.721 -11.319 -25.896 1.00 42.97 96 ASP A C 1
ATOM 779 O O . ASP A 1 96 ? -1.504 -10.366 -25.926 1.00 42.97 96 ASP A O 1
ATOM 783 N N . PRO A 1 97 ? 0.527 -11.217 -26.385 1.00 44.22 97 PRO A N 1
ATOM 784 C CA . PRO A 1 97 ? 1.056 -9.964 -26.910 1.00 44.22 97 PRO A CA 1
ATOM 785 C C . PRO A 1 97 ? 0.534 -9.589 -28.313 1.00 44.22 97 PRO A C 1
ATOM 787 O O . PRO A 1 97 ? 0.937 -8.550 -28.824 1.00 44.22 97 PRO A O 1
ATOM 790 N N . TYR A 1 98 ? -0.360 -10.370 -28.947 1.00 42.81 98 TYR A N 1
ATOM 791 C CA . TYR A 1 98 ? -0.746 -10.138 -30.355 1.00 42.81 98 TYR A CA 1
ATOM 792 C C . TYR A 1 98 ? -2.241 -10.239 -30.700 1.00 42.81 98 TYR A C 1
ATOM 794 O O . TYR A 1 98 ? -2.582 -10.386 -31.877 1.00 42.81 98 TYR A O 1
ATOM 802 N N . ARG A 1 99 ? -3.180 -10.117 -29.755 1.00 38.44 99 ARG A N 1
ATOM 803 C CA . ARG A 1 99 ? -4.614 -10.187 -30.105 1.00 38.44 99 ARG A CA 1
ATOM 804 C C . ARG A 1 99 ? -5.231 -8.831 -30.466 1.00 38.44 99 ARG A C 1
ATOM 806 O O . ARG A 1 99 ? -5.959 -8.224 -29.690 1.00 38.44 99 ARG A O 1
ATOM 813 N N . ILE A 1 100 ? -4.989 -8.404 -31.709 1.00 39.75 100 ILE A N 1
ATOM 814 C CA . ILE A 1 100 ? -5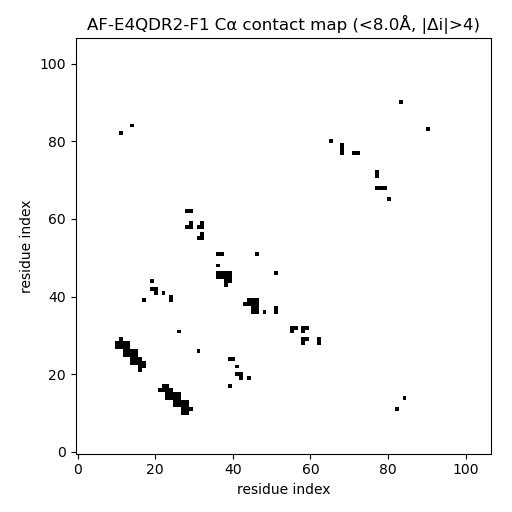.935 -7.567 -32.461 1.00 39.75 100 ILE A CA 1
ATOM 815 C C . ILE A 1 100 ? -7.072 -8.494 -32.912 1.00 39.75 100 ILE A C 1
ATOM 817 O O . ILE A 1 100 ? -6.844 -9.397 -33.717 1.00 39.75 100 ILE A O 1
ATOM 821 N N . PHE A 1 101 ? -8.296 -8.286 -32.427 1.00 38.62 101 PHE A N 1
ATOM 822 C CA . PHE A 1 101 ? -9.470 -8.895 -33.051 1.00 38.62 101 PHE A CA 1
ATOM 823 C C . PHE A 1 101 ? -10.012 -7.937 -34.112 1.00 38.62 101 PHE A C 1
ATOM 825 O O . PHE A 1 101 ? -10.670 -6.950 -33.797 1.00 38.62 101 PHE A O 1
ATOM 832 N N . TYR A 1 102 ? -9.737 -8.233 -35.383 1.00 38.59 102 TYR A N 1
ATOM 833 C CA . TYR A 1 102 ? -10.629 -7.818 -36.460 1.00 38.59 102 TYR A CA 1
ATOM 834 C C . TYR A 1 102 ? -11.815 -8.785 -36.445 1.00 38.59 102 TYR A C 1
ATOM 836 O O . TYR A 1 102 ? -11.702 -9.903 -36.945 1.00 38.59 102 TYR A O 1
ATOM 844 N N . GLU A 1 103 ? -12.951 -8.378 -35.883 1.00 40.66 103 GLU A N 1
ATOM 845 C CA . GLU A 1 103 ? -14.220 -9.006 -36.250 1.00 40.66 103 GLU A CA 1
ATOM 846 C C . GLU A 1 103 ? -14.575 -8.524 -37.653 1.00 40.66 103 GLU A C 1
ATOM 848 O O . GLU A 1 103 ? -15.148 -7.455 -37.854 1.00 40.66 103 GLU A O 1
ATOM 853 N N . LYS A 1 104 ? -14.176 -9.307 -38.655 1.00 36.41 104 LYS A N 1
ATOM 854 C CA . LYS A 1 104 ? -14.849 -9.268 -39.946 1.00 36.41 104 LYS A CA 1
ATOM 855 C C . LYS A 1 104 ? -16.004 -10.257 -39.841 1.00 36.41 104 LYS A C 1
ATOM 857 O O . LYS A 1 104 ? -15.791 -11.465 -39.908 1.00 36.41 104 LYS A O 1
ATOM 862 N N . SER A 1 105 ? -17.197 -9.728 -39.597 1.00 42.69 105 SER A N 1
ATOM 863 C CA . SER A 1 105 ? -18.456 -10.450 -39.734 1.00 42.69 105 SER A CA 1
ATOM 864 C C . SER A 1 105 ? -18.507 -11.070 -41.131 1.00 42.69 105 SER A C 1
ATOM 866 O O . SER A 1 105 ? -18.328 -10.377 -42.134 1.00 42.69 105 SER A O 1
ATOM 868 N N . LEU A 1 106 ? -18.669 -12.389 -41.168 1.00 42.56 106 LEU A N 1
ATOM 869 C CA . LEU A 1 106 ? -19.037 -13.132 -42.364 1.00 42.56 106 LEU A CA 1
ATOM 870 C C . LEU A 1 106 ? -20.533 -12.919 -42.604 1.00 42.56 106 LEU A C 1
ATOM 872 O O . LEU A 1 106 ? -21.317 -13.217 -41.706 1.00 42.56 106 LEU A O 1
ATOM 876 N N . ASP A 1 107 ? -20.873 -12.457 -43.803 1.00 48.25 107 ASP A N 1
ATOM 877 C CA . ASP A 1 107 ? -21.976 -13.000 -44.600 1.00 48.25 107 ASP A CA 1
ATOM 878 C C . ASP A 1 107 ? -21.376 -13.477 -45.933 1.00 48.25 107 ASP A C 1
ATOM 880 O O . ASP A 1 107 ? -20.529 -12.733 -46.494 1.00 48.25 107 ASP A O 1
#